Protein AF-A0A6C0EN11-F1 (afdb_monomer)

Mean predicted aligned error: 7.01 Å

Radius of gyrat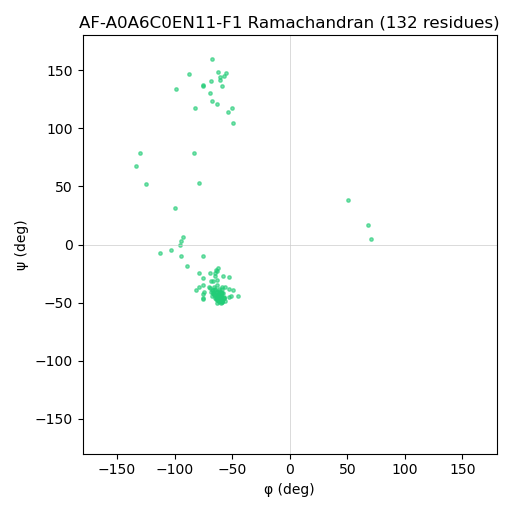ion: 18.17 Å; Cα contacts (8 Å, |Δi|>4): 122; chains: 1; bounding box: 57×36×42 Å

Structure (mmCIF, N/CA/C/O backbone):
data_AF-A0A6C0EN11-F1
#
_entry.id   AF-A0A6C0EN11-F1
#
loop_
_atom_site.group_PDB
_atom_site.id
_atom_site.type_symbol
_atom_site.label_atom_id
_atom_site.label_alt_id
_atom_site.label_comp_id
_atom_site.label_asym_id
_atom_site.label_entity_id
_atom_site.label_seq_id
_atom_site.pdbx_PDB_ins_code
_atom_site.Cartn_x
_atom_site.Cartn_y
_atom_site.Cartn_z
_atom_site.occupancy
_atom_site.B_iso_or_equiv
_atom_site.auth_seq_id
_atom_site.auth_comp_id
_atom_site.auth_asym_id
_atom_site.auth_atom_id
_atom_site.pdbx_PDB_model_num
ATOM 1 N N . MET A 1 1 ? 40.683 10.294 4.594 1.00 52.91 1 MET A N 1
ATOM 2 C CA . MET A 1 1 ? 39.290 9.945 4.952 1.00 52.91 1 MET A CA 1
ATOM 3 C C . MET A 1 1 ? 38.460 10.077 3.688 1.00 52.91 1 MET A C 1
ATOM 5 O O . MET A 1 1 ? 38.754 10.969 2.909 1.00 52.91 1 MET A O 1
ATOM 9 N N . LYS A 1 2 ? 37.532 9.155 3.418 1.00 62.97 2 LYS A N 1
ATOM 10 C CA . LYS A 1 2 ? 36.631 9.276 2.263 1.00 62.97 2 LYS A CA 1
ATOM 11 C C . LYS A 1 2 ? 35.494 10.197 2.699 1.00 62.97 2 LYS A C 1
ATOM 13 O O . LYS A 1 2 ? 34.818 9.854 3.667 1.00 62.97 2 LYS A O 1
ATOM 18 N N . ASP A 1 3 ? 35.343 11.346 2.052 1.00 79.69 3 ASP A N 1
ATOM 19 C CA . ASP A 1 3 ? 34.258 12.270 2.374 1.00 79.69 3 ASP A CA 1
ATOM 20 C C . ASP A 1 3 ? 32.911 11.569 2.189 1.00 79.69 3 ASP A C 1
ATOM 22 O O . ASP A 1 3 ? 32.706 10.802 1.239 1.00 79.69 3 ASP A O 1
ATOM 26 N N . LEU A 1 4 ? 32.013 11.773 3.152 1.00 80.50 4 LEU A N 1
ATOM 27 C CA . LEU A 1 4 ? 30.653 11.263 3.058 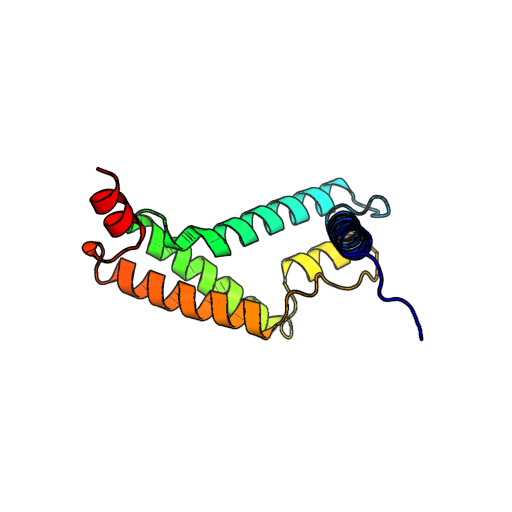1.00 80.50 4 LEU A CA 1
ATOM 28 C C . LEU A 1 4 ? 29.919 12.029 1.947 1.00 80.50 4 LEU A C 1
ATOM 30 O O . LEU A 1 4 ? 30.109 13.239 1.823 1.00 80.50 4 LEU A O 1
ATOM 34 N N . PRO A 1 5 ? 29.083 11.351 1.143 1.00 83.88 5 PRO A N 1
ATOM 35 C CA . PRO A 1 5 ? 28.302 12.022 0.113 1.00 83.88 5 PRO A CA 1
ATOM 36 C C . PRO A 1 5 ? 27.340 13.033 0.741 1.00 83.88 5 PRO A C 1
ATOM 38 O O . PRO A 1 5 ? 26.823 12.809 1.842 1.00 83.88 5 PRO A O 1
ATOM 41 N N . TYR A 1 6 ? 27.056 14.119 0.020 1.00 89.00 6 TYR A N 1
ATOM 42 C CA . TYR A 1 6 ? 26.033 15.067 0.440 1.00 89.00 6 TYR A CA 1
ATOM 43 C C . TYR A 1 6 ? 24.672 14.372 0.518 1.00 89.00 6 TYR A C 1
ATOM 45 O O . TYR A 1 6 ? 24.335 13.500 -0.287 1.00 89.00 6 TYR A O 1
ATOM 53 N N . LEU A 1 7 ? 23.862 14.780 1.494 1.00 88.25 7 LEU A N 1
ATOM 54 C CA . LEU A 1 7 ? 22.525 14.228 1.705 1.00 88.25 7 LEU A CA 1
ATOM 55 C C . LEU A 1 7 ? 21.650 14.350 0.440 1.00 88.25 7 LEU A C 1
ATOM 57 O O . LEU A 1 7 ? 20.881 13.448 0.112 1.00 88.25 7 LEU A O 1
ATOM 61 N N . GLU A 1 8 ? 21.813 15.446 -0.296 1.00 88.75 8 GLU A N 1
ATOM 62 C CA . GLU A 1 8 ? 21.138 15.722 -1.567 1.00 88.75 8 GLU A CA 1
ATOM 63 C C . GLU A 1 8 ? 21.473 14.683 -2.643 1.00 88.75 8 GLU A C 1
ATOM 65 O O . GLU A 1 8 ? 20.571 14.199 -3.331 1.00 88.75 8 GLU A O 1
ATOM 70 N N . ASP A 1 9 ? 22.739 14.270 -2.740 1.00 87.25 9 ASP A N 1
ATOM 71 C CA . ASP A 1 9 ? 23.180 13.241 -3.684 1.00 87.25 9 ASP A CA 1
ATOM 72 C C . ASP A 1 9 ? 22.586 11.876 -3.333 1.00 87.25 9 ASP A C 1
ATOM 74 O O . ASP A 1 9 ? 22.139 11.138 -4.217 1.00 87.25 9 ASP A O 1
ATOM 78 N N . VAL A 1 10 ? 22.506 11.561 -2.036 1.00 85.12 10 VAL A N 1
ATOM 79 C CA . VAL A 1 10 ? 21.870 10.333 -1.539 1.00 85.12 10 VAL A CA 1
ATOM 80 C C . VAL A 1 10 ? 20.385 10.314 -1.904 1.00 85.12 10 VAL A C 1
ATOM 82 O O . VAL A 1 10 ? 19.896 9.318 -2.449 1.00 85.12 10 VAL A O 1
ATOM 85 N N . TYR A 1 11 ? 19.661 11.414 -1.676 1.00 85.31 11 TYR A N 1
ATOM 86 C CA . TYR A 1 11 ? 18.254 11.512 -2.071 1.00 85.31 11 TYR A CA 1
ATOM 87 C C . TYR A 1 11 ? 18.077 11.405 -3.582 1.00 85.31 11 TYR A C 1
ATOM 89 O O . TYR A 1 11 ? 17.251 10.616 -4.049 1.00 85.31 11 TYR A O 1
ATOM 97 N N . LYS A 1 12 ? 18.868 12.146 -4.361 1.00 88.19 12 LYS A N 1
ATOM 98 C CA . LYS A 1 12 ? 18.800 12.132 -5.826 1.00 88.19 12 LYS A CA 1
ATOM 99 C C . LYS A 1 12 ? 19.044 10.732 -6.386 1.00 88.19 12 LYS A C 1
ATOM 101 O O . LYS A 1 12 ? 18.310 10.297 -7.279 1.00 88.19 12 LYS A O 1
ATOM 106 N N . LEU A 1 13 ? 20.014 10.004 -5.834 1.00 84.69 13 LEU A N 1
ATOM 107 C CA . LEU A 1 13 ? 20.289 8.617 -6.200 1.00 84.69 13 LEU A CA 1
ATOM 108 C C . LEU A 1 13 ? 19.095 7.706 -5.883 1.00 84.69 13 LEU A C 1
ATOM 110 O O . LEU A 1 13 ? 18.656 6.942 -6.745 1.00 84.69 13 LEU A O 1
ATOM 114 N N . HIS A 1 14 ? 18.519 7.817 -4.683 1.00 81.62 14 HIS A N 1
ATOM 115 C CA . HIS A 1 14 ? 17.345 7.032 -4.295 1.00 81.62 14 HIS A CA 1
ATOM 116 C C . HIS A 1 14 ? 16.129 7.306 -5.188 1.00 81.62 14 HIS A C 1
ATOM 118 O O . HIS A 1 14 ? 15.513 6.359 -5.680 1.00 81.62 14 HIS A O 1
ATOM 124 N N . PHE A 1 15 ? 15.806 8.573 -5.453 1.00 83.19 15 PHE A N 1
ATOM 125 C CA . PHE A 1 15 ? 14.691 8.941 -6.329 1.00 83.19 15 PHE A CA 1
ATOM 126 C C . PHE A 1 15 ? 14.902 8.467 -7.767 1.00 83.19 15 PHE A C 1
ATOM 128 O O . PHE A 1 15 ? 13.971 7.946 -8.383 1.00 83.19 15 PHE A O 1
ATOM 135 N N . THR A 1 16 ? 16.123 8.589 -8.288 1.00 83.00 16 THR A N 1
ATOM 136 C CA . THR A 1 16 ? 16.467 8.103 -9.632 1.00 83.00 16 THR A CA 1
ATOM 137 C C . THR A 1 16 ? 16.291 6.589 -9.722 1.00 83.00 16 THR A C 1
ATOM 139 O O . THR A 1 16 ? 15.669 6.100 -10.663 1.00 83.00 16 THR A O 1
ATOM 142 N N . ASN A 1 17 ? 16.740 5.845 -8.708 1.00 78.81 17 ASN A N 1
ATOM 143 C CA . ASN A 1 17 ? 16.556 4.396 -8.648 1.00 78.81 17 ASN A CA 1
ATOM 144 C C . ASN A 1 17 ? 15.076 4.004 -8.580 1.00 78.81 17 ASN A C 1
ATOM 146 O O . ASN A 1 17 ? 14.651 3.109 -9.310 1.00 78.81 17 ASN A O 1
ATOM 150 N N . ILE A 1 18 ? 14.271 4.684 -7.757 1.00 77.88 18 ILE A N 1
ATOM 151 C CA . ILE A 1 18 ? 12.824 4.433 -7.669 1.00 77.88 18 ILE A CA 1
ATOM 152 C C . ILE A 1 18 ? 12.156 4.697 -9.022 1.00 77.88 18 ILE A C 1
ATOM 154 O O . ILE A 1 18 ? 11.419 3.842 -9.517 1.00 77.88 18 ILE A O 1
ATOM 158 N N . LYS A 1 19 ? 12.452 5.841 -9.651 1.00 81.25 19 LYS A N 1
ATOM 159 C CA . LYS A 1 19 ? 11.908 6.208 -10.963 1.00 81.25 19 LYS A CA 1
ATOM 160 C C . LYS A 1 19 ? 12.278 5.180 -12.026 1.00 81.25 19 LYS A C 1
ATOM 162 O O . LYS A 1 19 ? 11.398 4.728 -12.746 1.00 81.25 19 LYS A O 1
ATOM 167 N N . ASN A 1 20 ? 13.545 4.790 -12.108 1.00 77.62 20 ASN A N 1
ATOM 168 C CA . ASN A 1 20 ? 14.009 3.844 -13.121 1.00 77.62 20 ASN A CA 1
ATOM 169 C C . ASN A 1 20 ? 13.454 2.434 -12.887 1.00 77.62 20 ASN A C 1
ATOM 171 O O . ASN A 1 20 ? 13.187 1.721 -13.849 1.00 77.62 20 ASN A O 1
ATOM 175 N N . THR A 1 21 ? 13.223 2.047 -11.628 1.00 72.62 21 THR A N 1
ATOM 176 C CA . THR A 1 21 ? 12.636 0.739 -11.299 1.00 72.62 21 THR A CA 1
ATOM 177 C C . THR A 1 21 ? 11.138 0.692 -11.606 1.00 72.62 21 THR A C 1
ATOM 179 O O . THR A 1 21 ? 10.651 -0.307 -12.129 1.00 72.62 21 THR A O 1
ATOM 182 N N . LEU A 1 22 ? 10.393 1.763 -11.312 1.00 73.81 22 LEU A N 1
ATOM 183 C CA . LEU A 1 22 ? 8.946 1.825 -11.559 1.00 73.81 22 LEU A CA 1
ATOM 184 C C . LEU A 1 22 ? 8.610 2.172 -13.015 1.00 73.81 22 LEU A C 1
ATOM 186 O O . LEU A 1 22 ? 7.681 1.618 -13.594 1.00 73.81 22 LEU A O 1
ATOM 190 N N . PHE A 1 23 ? 9.362 3.072 -13.635 1.00 80.69 23 PHE A N 1
ATOM 191 C CA . PHE A 1 23 ? 9.050 3.637 -14.947 1.00 80.69 23 PHE A CA 1
ATOM 192 C C . PHE A 1 23 ? 10.218 3.451 -15.915 1.00 80.69 23 PHE A C 1
ATOM 194 O O . PHE A 1 23 ? 10.683 4.402 -16.543 1.00 80.69 23 PHE A O 1
ATOM 201 N N . SER A 1 24 ? 10.701 2.212 -16.044 1.00 73.38 24 SER A N 1
ATOM 202 C CA . SER A 1 24 ? 11.804 1.911 -16.957 1.00 73.38 24 SER A CA 1
ATOM 203 C C . SER A 1 24 ? 11.429 2.182 -18.418 1.00 73.38 24 SER A C 1
ATOM 205 O O . SER A 1 24 ? 10.515 1.568 -18.984 1.00 73.38 24 SER A O 1
ATOM 207 N N . ASN A 1 25 ? 12.202 3.069 -19.044 1.00 70.81 25 ASN A N 1
ATOM 208 C CA . ASN A 1 25 ? 12.113 3.391 -20.467 1.00 70.81 25 ASN A CA 1
ATOM 209 C C . ASN A 1 25 ? 12.718 2.316 -21.376 1.00 70.81 25 ASN A C 1
ATOM 211 O O . ASN A 1 25 ? 12.523 2.390 -22.588 1.00 70.81 25 ASN A O 1
ATOM 215 N N . GLU A 1 26 ? 13.416 1.332 -20.814 1.00 72.00 26 GLU A N 1
ATOM 216 C CA . GLU A 1 26 ? 14.061 0.247 -21.563 1.00 72.00 26 GLU A CA 1
ATOM 217 C C . GLU A 1 26 ? 13.178 -1.005 -21.671 1.00 72.00 26 GLU A C 1
ATOM 219 O O . GLU A 1 26 ? 13.583 -2.013 -22.235 1.00 72.00 26 GLU A O 1
ATOM 224 N N . SER A 1 27 ? 11.949 -0.957 -21.146 1.00 70.50 27 SER A N 1
ATOM 225 C CA . SER A 1 27 ? 11.044 -2.104 -21.191 1.00 70.50 27 SER A CA 1
ATOM 226 C C . SER A 1 27 ? 10.432 -2.338 -22.576 1.00 70.50 27 SER A C 1
ATOM 228 O O . SER A 1 27 ? 9.931 -1.414 -23.224 1.00 70.50 27 SER A O 1
ATOM 230 N N . ASN A 1 28 ? 10.377 -3.610 -22.986 1.00 72.75 28 ASN A N 1
ATOM 231 C CA . ASN A 1 28 ? 9.745 -4.040 -24.242 1.00 72.75 28 ASN A CA 1
ATOM 232 C C . ASN A 1 28 ? 8.231 -3.759 -24.279 1.00 72.75 28 ASN A C 1
ATOM 234 O O . ASN A 1 28 ? 7.643 -3.659 -25.353 1.00 72.75 28 ASN A O 1
ATOM 238 N N . ASN A 1 29 ? 7.582 -3.631 -23.115 1.00 81.06 29 ASN A N 1
ATOM 239 C CA . ASN A 1 29 ? 6.148 -3.366 -23.006 1.00 81.06 29 ASN A CA 1
ATOM 240 C C . ASN A 1 29 ? 5.846 -2.252 -21.989 1.00 81.06 29 ASN A C 1
ATOM 242 O O . ASN A 1 29 ? 5.256 -2.483 -20.928 1.00 81.06 29 ASN A O 1
ATOM 246 N N . LYS A 1 30 ? 6.267 -1.029 -22.335 1.00 81.00 30 LYS A N 1
ATOM 247 C CA . LYS A 1 30 ? 6.204 0.168 -21.475 1.00 81.00 30 LYS A CA 1
ATOM 248 C C . LYS A 1 30 ? 4.827 0.414 -20.871 1.00 81.00 30 LYS A C 1
ATOM 250 O O . LYS A 1 30 ? 4.721 0.668 -19.678 1.00 81.00 30 LYS A O 1
ATOM 255 N N . VAL A 1 31 ? 3.769 0.281 -21.675 1.00 84.88 31 VAL A N 1
ATOM 256 C CA . VAL A 1 31 ? 2.387 0.519 -21.230 1.00 84.88 31 VAL A CA 1
ATOM 257 C C . VAL A 1 31 ? 2.014 -0.418 -20.082 1.00 84.88 31 VAL A C 1
ATOM 259 O O . VAL A 1 31 ? 1.519 0.037 -19.054 1.00 84.88 31 VAL A O 1
ATOM 262 N N . ARG A 1 32 ? 2.300 -1.721 -20.211 1.00 82.25 32 ARG A N 1
ATOM 263 C CA . ARG A 1 32 ? 1.994 -2.698 -19.153 1.00 82.25 32 ARG A CA 1
ATOM 264 C C . ARG A 1 32 ? 2.813 -2.448 -17.893 1.00 82.25 32 ARG A C 1
ATOM 266 O O . ARG A 1 32 ? 2.254 -2.489 -16.802 1.00 82.25 32 ARG A O 1
ATOM 273 N N . VAL A 1 33 ? 4.108 -2.166 -18.042 1.00 82.00 33 VAL A N 1
ATOM 274 C CA . VAL A 1 33 ? 4.988 -1.848 -16.907 1.00 82.00 33 VAL A CA 1
ATOM 275 C C . VAL A 1 33 ? 4.472 -0.618 -16.161 1.00 82.00 33 VAL A C 1
ATOM 277 O O . VAL A 1 33 ? 4.359 -0.648 -14.941 1.00 82.00 33 VAL A O 1
ATOM 280 N N . TYR A 1 34 ? 4.067 0.431 -16.876 1.00 85.62 34 TYR A N 1
ATOM 281 C CA . TYR A 1 34 ? 3.570 1.660 -16.260 1.00 85.62 34 TYR A CA 1
ATOM 282 C C . TYR A 1 34 ? 2.241 1.445 -15.534 1.00 85.62 34 TYR A C 1
ATOM 284 O O . TYR A 1 34 ? 2.081 1.928 -14.414 1.00 85.62 34 TYR A O 1
ATOM 292 N N . ILE A 1 35 ? 1.314 0.679 -16.120 1.00 88.25 35 ILE A N 1
ATOM 293 C CA . ILE A 1 35 ? 0.052 0.311 -15.460 1.00 88.25 35 ILE A CA 1
ATOM 294 C C . ILE A 1 35 ? 0.332 -0.448 -14.159 1.00 88.25 35 ILE A C 1
ATOM 296 O O . ILE A 1 35 ? -0.210 -0.098 -13.112 1.00 88.25 35 ILE A O 1
ATOM 300 N N . LEU A 1 36 ? 1.210 -1.453 -14.202 1.00 85.62 36 LEU A N 1
ATOM 301 C CA . LEU A 1 36 ? 1.583 -2.235 -13.020 1.00 85.62 36 LEU A CA 1
ATOM 302 C C . LEU A 1 36 ? 2.234 -1.365 -11.943 1.00 85.62 36 LEU A C 1
ATOM 304 O O . LEU A 1 36 ? 1.924 -1.520 -10.764 1.00 85.62 36 LEU A O 1
ATOM 308 N N . SER A 1 37 ? 3.087 -0.424 -12.337 1.00 84.56 37 SER A N 1
ATOM 309 C CA . SER A 1 37 ? 3.736 0.504 -11.411 1.00 84.56 37 SER A CA 1
ATOM 310 C C . SER A 1 37 ? 2.756 1.485 -10.777 1.00 84.56 37 SER A C 1
ATOM 312 O O . SER A 1 37 ? 2.849 1.735 -9.577 1.00 84.56 37 SER A O 1
ATOM 314 N N . ILE A 1 38 ? 1.772 1.986 -11.527 1.00 88.75 38 ILE A N 1
ATOM 315 C CA . ILE A 1 38 ? 0.695 2.822 -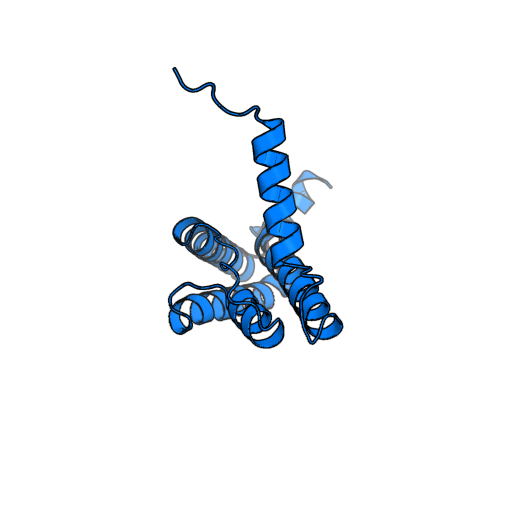10.978 1.00 88.75 38 ILE A CA 1
ATOM 316 C C . ILE A 1 38 ? -0.148 2.023 -9.979 1.00 88.75 38 ILE A C 1
ATOM 318 O O . ILE A 1 38 ? -0.381 2.493 -8.866 1.00 88.75 38 ILE A O 1
ATOM 322 N N . ILE A 1 39 ? -0.547 0.796 -10.334 1.00 88.69 39 ILE A N 1
ATOM 323 C CA . ILE A 1 39 ? -1.275 -0.101 -9.424 1.00 88.69 39 ILE A CA 1
ATOM 324 C C . ILE A 1 39 ? -0.448 -0.359 -8.161 1.00 88.69 39 ILE A C 1
ATOM 326 O O . ILE A 1 39 ? -0.990 -0.339 -7.058 1.00 88.69 39 ILE A O 1
ATOM 330 N N . HIS A 1 40 ? 0.863 -0.565 -8.297 1.00 86.75 40 HIS A N 1
ATOM 331 C CA . HIS A 1 40 ? 1.745 -0.768 -7.156 1.00 86.75 40 HIS A CA 1
ATOM 332 C C . HIS A 1 40 ? 1.791 0.462 -6.243 1.00 86.75 40 HIS A C 1
ATOM 334 O O . HIS A 1 40 ? 1.623 0.311 -5.034 1.00 86.75 40 HIS A O 1
ATOM 340 N N . ILE A 1 41 ? 1.937 1.669 -6.803 1.00 87.56 41 ILE A N 1
ATOM 341 C CA . ILE A 1 41 ? 1.916 2.927 -6.040 1.00 87.56 41 ILE A CA 1
ATOM 342 C C . ILE A 1 41 ? 0.582 3.084 -5.301 1.00 87.56 41 ILE A C 1
ATOM 344 O O . ILE A 1 41 ? 0.579 3.305 -4.089 1.00 87.56 41 ILE A O 1
ATOM 348 N N . ILE A 1 42 ? -0.549 2.892 -5.985 1.00 90.62 42 ILE A N 1
ATOM 349 C CA . ILE A 1 42 ? -1.878 2.932 -5.355 1.00 90.62 42 ILE A CA 1
ATOM 350 C C . ILE A 1 42 ? -1.955 1.905 -4.223 1.00 90.62 42 ILE A C 1
ATOM 352 O O . ILE A 1 42 ? -2.366 2.236 -3.114 1.00 90.62 42 ILE A O 1
ATOM 356 N N . GLY A 1 43 ? -1.491 0.679 -4.464 1.00 89.75 43 GLY A N 1
ATOM 357 C CA . GLY A 1 43 ? -1.462 -0.370 -3.455 1.00 89.75 43 GLY A CA 1
ATOM 358 C C . GLY A 1 43 ? -0.628 0.010 -2.227 1.00 89.75 43 GLY A C 1
ATOM 359 O O . GLY A 1 43 ? -1.057 -0.213 -1.092 1.00 89.75 43 GLY A O 1
ATOM 360 N N . THR A 1 44 ? 0.535 0.633 -2.427 1.00 87.25 44 THR A N 1
ATOM 361 C CA . THR A 1 44 ? 1.365 1.130 -1.318 1.00 87.25 44 THR A CA 1
ATOM 362 C C . THR A 1 44 ? 0.699 2.268 -0.548 1.00 87.25 44 THR A C 1
ATOM 364 O O . THR A 1 44 ? 0.793 2.294 0.677 1.00 87.25 44 THR A O 1
ATOM 367 N N . LEU A 1 45 ? -0.034 3.155 -1.229 1.00 90.94 45 LEU A N 1
ATOM 368 C CA . LEU A 1 45 ? -0.793 4.229 -0.588 1.00 90.94 45 LEU A CA 1
ATOM 369 C C . LEU A 1 45 ? -1.949 3.666 0.241 1.00 90.94 45 LEU A C 1
ATOM 371 O O . LEU A 1 45 ? -2.119 4.053 1.394 1.00 90.94 45 LEU A O 1
ATOM 375 N N . VAL A 1 46 ? -2.695 2.699 -0.296 1.00 92.88 46 VAL A N 1
ATOM 376 C CA . VAL A 1 46 ? -3.741 1.993 0.458 1.00 92.88 46 VAL A CA 1
ATOM 377 C C . VAL A 1 46 ? -3.134 1.280 1.664 1.00 92.88 46 VAL A C 1
ATOM 379 O O . VAL A 1 46 ? -3.689 1.347 2.753 1.00 92.88 46 VAL A O 1
ATOM 382 N N . LEU A 1 47 ? -1.969 0.645 1.521 1.00 91.12 47 LEU A N 1
ATOM 383 C CA . LEU A 1 47 ? -1.298 -0.013 2.642 1.00 91.12 47 LEU A CA 1
ATOM 384 C C . LEU A 1 47 ? -0.923 0.976 3.756 1.00 91.12 47 LEU A C 1
ATOM 386 O O . LEU A 1 47 ? -1.087 0.625 4.919 1.00 91.12 47 LEU A O 1
ATOM 390 N N . GLN A 1 48 ? -0.486 2.194 3.422 1.00 90.94 48 GLN A N 1
ATOM 391 C CA . GLN A 1 48 ? -0.134 3.238 4.396 1.00 90.94 48 GLN A CA 1
ATOM 392 C C . GLN A 1 48 ? -1.354 3.902 5.047 1.00 90.94 48 GLN A C 1
ATOM 394 O O . GLN A 1 48 ? -1.350 4.131 6.253 1.00 90.94 48 GLN A O 1
ATOM 399 N N . TRP A 1 49 ? -2.393 4.203 4.265 1.00 94.00 49 TRP A N 1
ATOM 400 C CA . TRP A 1 49 ? -3.487 5.086 4.689 1.00 94.00 49 TRP A CA 1
ATOM 401 C C . TRP A 1 49 ? -4.836 4.382 4.864 1.00 94.00 49 TRP A C 1
ATOM 403 O O . TRP A 1 49 ? -5.781 4.978 5.375 1.00 94.00 49 TRP A O 1
ATOM 413 N N . GLY A 1 50 ? -4.950 3.110 4.484 1.00 92.69 50 GLY A N 1
ATOM 414 C CA . GLY A 1 50 ? -6.215 2.369 4.496 1.00 92.69 50 GLY A CA 1
ATOM 415 C C . GLY A 1 50 ? -6.830 2.174 5.885 1.00 92.69 50 GLY A C 1
ATOM 416 O O . GLY A 1 50 ? -8.046 2.047 5.989 1.00 92.69 50 GLY A O 1
ATOM 417 N N . ILE A 1 51 ? -6.034 2.254 6.960 1.00 94.62 51 ILE A N 1
ATOM 418 C CA . ILE A 1 51 ? -6.538 2.243 8.347 1.00 94.62 51 ILE A CA 1
ATOM 419 C C . ILE A 1 51 ? -7.453 3.436 8.676 1.00 94.62 51 ILE A C 1
ATOM 421 O O . ILE A 1 51 ? -8.219 3.375 9.635 1.00 94.62 51 ILE A O 1
ATOM 425 N N . PHE A 1 52 ? -7.377 4.521 7.900 1.00 95.12 52 PHE A N 1
ATOM 426 C CA . PHE A 1 52 ? -8.186 5.729 8.086 1.00 95.12 52 PHE A CA 1
ATOM 427 C C . PHE A 1 52 ? -9.476 5.723 7.258 1.00 95.12 52 PHE A C 1
ATOM 429 O O . PHE A 1 52 ? -10.187 6.726 7.221 1.00 95.12 52 PHE A O 1
ATOM 436 N N . LEU A 1 53 ? -9.794 4.620 6.576 1.00 93.69 53 LEU A N 1
ATOM 437 C CA . LEU A 1 53 ? -11.084 4.470 5.911 1.00 93.69 53 LEU A CA 1
ATOM 438 C C . LEU A 1 53 ? -12.222 4.386 6.939 1.00 93.69 53 LEU A C 1
ATOM 440 O O . LEU A 1 53 ? -12.007 4.046 8.105 1.00 93.69 53 LEU A O 1
ATOM 444 N N . LYS A 1 54 ? -13.456 4.676 6.499 1.00 93.75 54 LYS A N 1
ATOM 445 C CA . LYS A 1 54 ? -14.638 4.476 7.352 1.00 93.75 54 LYS A CA 1
ATOM 446 C C . LYS A 1 54 ? -14.689 3.017 7.835 1.00 93.75 54 LYS A C 1
ATOM 448 O O . LYS A 1 54 ? -14.304 2.138 7.059 1.00 93.75 54 LYS A O 1
ATOM 453 N N . PRO A 1 55 ? -15.210 2.751 9.048 1.00 92.19 55 PRO A N 1
ATOM 454 C CA . PRO A 1 55 ? -15.258 1.404 9.621 1.00 92.19 55 PRO A CA 1
ATOM 455 C C . PRO A 1 55 ? -15.820 0.336 8.673 1.00 92.19 55 PRO A C 1
ATOM 457 O O . PRO A 1 55 ? -15.241 -0.740 8.557 1.00 92.19 55 PRO A O 1
ATOM 460 N N . ASP A 1 56 ? -16.857 0.675 7.900 1.00 93.44 56 ASP A N 1
ATOM 461 C CA . ASP A 1 56 ? -17.494 -0.222 6.922 1.00 93.44 56 ASP A CA 1
ATOM 462 C C . ASP A 1 56 ? -16.524 -0.760 5.853 1.00 93.44 56 ASP A C 1
ATOM 464 O O . ASP A 1 56 ? -16.720 -1.847 5.310 1.00 93.44 56 ASP A O 1
ATOM 468 N N . TYR A 1 57 ? -15.450 -0.020 5.551 1.00 95.31 57 TYR A N 1
ATOM 469 C CA . TYR A 1 57 ? -14.445 -0.414 4.564 1.00 95.31 57 TYR A CA 1
ATOM 470 C C . TYR A 1 57 ? -13.234 -1.133 5.166 1.00 95.31 57 TYR A C 1
ATOM 472 O O . TYR A 1 57 ? -12.427 -1.693 4.416 1.00 95.31 57 TYR A O 1
ATOM 480 N N . LEU A 1 58 ? -13.096 -1.163 6.497 1.00 94.44 58 LEU A N 1
ATOM 481 C CA . LEU A 1 58 ? -11.959 -1.817 7.149 1.00 94.44 58 LEU A CA 1
ATOM 482 C C . LEU A 1 58 ? -11.945 -3.328 6.906 1.00 94.44 58 LEU A C 1
ATOM 484 O O . LEU A 1 58 ? -10.867 -3.911 6.840 1.00 94.44 58 LEU A O 1
ATOM 488 N N . TYR A 1 59 ? -13.106 -3.951 6.679 1.00 95.25 59 TYR A N 1
ATOM 489 C CA . TYR A 1 59 ? -13.192 -5.360 6.288 1.00 95.25 59 TYR A CA 1
ATOM 490 C C . TYR A 1 59 ? -12.484 -5.638 4.952 1.00 95.25 59 TYR A C 1
ATOM 492 O O . TYR A 1 59 ? -11.626 -6.518 4.867 1.00 95.25 59 TYR A O 1
ATOM 500 N N . TYR A 1 60 ? -12.772 -4.841 3.916 1.00 96.06 60 TYR A N 1
ATOM 501 C CA . TYR A 1 60 ? -12.107 -4.971 2.614 1.00 96.06 60 TYR A CA 1
ATOM 502 C C . TYR A 1 60 ? -10.614 -4.655 2.709 1.00 96.06 60 TYR A C 1
ATOM 504 O O . TYR A 1 60 ? -9.790 -5.335 2.094 1.00 96.06 60 TYR A O 1
ATOM 512 N N . TYR A 1 61 ? -10.258 -3.652 3.512 1.00 96.00 61 TYR A N 1
ATOM 513 C CA . TYR A 1 61 ? -8.864 -3.315 3.773 1.00 96.00 61 TYR A CA 1
ATOM 514 C C . TYR A 1 61 ? -8.115 -4.455 4.481 1.00 96.00 61 TYR A C 1
ATOM 516 O O . TYR A 1 61 ? -6.992 -4.780 4.099 1.00 96.00 61 TYR A O 1
ATOM 524 N N . PHE A 1 62 ? -8.741 -5.121 5.452 1.00 95.88 62 PHE A N 1
ATOM 525 C CA . PHE A 1 62 ? -8.165 -6.283 6.124 1.00 95.88 62 PHE A CA 1
ATOM 526 C C . PHE A 1 62 ? -7.947 -7.455 5.158 1.00 95.88 62 PHE A C 1
ATOM 528 O O . PHE A 1 62 ? -6.859 -8.031 5.139 1.00 95.88 62 PHE A O 1
ATOM 535 N N . ILE A 1 63 ? -8.926 -7.767 4.299 1.00 95.69 63 ILE A N 1
ATOM 536 C CA . ILE A 1 63 ? -8.760 -8.785 3.244 1.00 95.69 63 ILE A CA 1
ATOM 537 C C . ILE A 1 63 ? -7.576 -8.431 2.339 1.00 95.69 63 ILE A C 1
ATOM 539 O O . ILE A 1 63 ? -6.744 -9.286 2.038 1.00 95.69 63 ILE A O 1
ATOM 543 N N . TYR A 1 64 ? -7.466 -7.167 1.933 1.00 94.19 64 TYR A N 1
ATOM 544 C CA . TYR A 1 64 ? -6.345 -6.688 1.130 1.00 94.19 64 TYR A CA 1
ATOM 545 C C . TYR A 1 64 ? -4.992 -6.892 1.834 1.00 94.19 64 TYR A C 1
ATOM 547 O O . TYR A 1 64 ? -4.068 -7.449 1.235 1.00 94.19 64 TYR A O 1
ATOM 555 N N . LEU A 1 65 ? -4.877 -6.515 3.113 1.00 94.38 65 LEU A N 1
ATOM 556 C CA . LEU A 1 65 ? -3.668 -6.744 3.913 1.00 94.38 65 LEU A CA 1
ATOM 557 C C . LEU A 1 65 ? -3.326 -8.233 4.028 1.00 94.38 65 LEU A C 1
ATOM 559 O O . LEU A 1 65 ? -2.158 -8.607 3.901 1.00 94.38 65 LEU A O 1
ATOM 563 N N . PHE A 1 66 ? -4.334 -9.083 4.216 1.00 94.38 66 PHE A N 1
ATOM 564 C CA . PHE A 1 66 ? -4.168 -10.529 4.306 1.00 94.38 66 PHE A CA 1
ATOM 565 C C . PHE A 1 66 ? -3.652 -11.134 2.993 1.00 94.38 66 PHE A C 1
ATOM 567 O O . PHE A 1 66 ? -2.686 -11.900 3.003 1.00 94.38 66 PHE A O 1
ATOM 574 N N . LEU A 1 67 ? -4.218 -10.734 1.850 1.00 92.44 67 LEU A N 1
ATOM 575 C CA . LEU A 1 67 ? -3.742 -11.156 0.528 1.00 92.44 67 LEU A CA 1
ATOM 576 C C . LEU A 1 67 ? -2.295 -10.719 0.280 1.00 92.44 67 LEU A C 1
ATOM 578 O O . LEU A 1 67 ? -1.483 -11.504 -0.219 1.00 92.44 67 LEU A O 1
ATOM 582 N N . ILE A 1 68 ? -1.942 -9.492 0.675 1.00 90.00 68 ILE A N 1
ATOM 583 C CA . ILE A 1 68 ? -0.557 -9.021 0.600 1.00 90.00 68 ILE A CA 1
ATOM 584 C C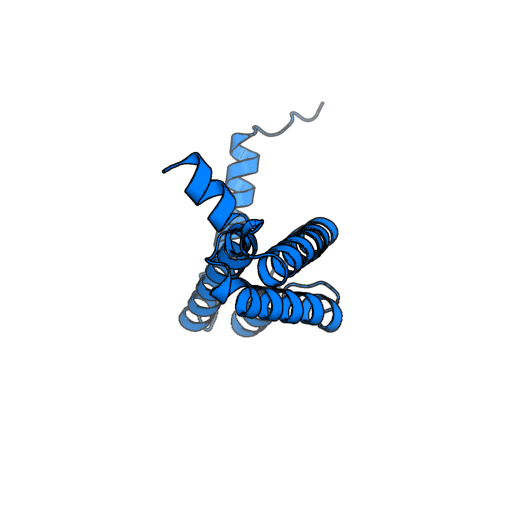 . ILE A 1 68 ? 0.345 -9.881 1.480 1.00 90.00 68 ILE A C 1
ATOM 586 O O . ILE A 1 68 ? 1.390 -10.331 1.008 1.00 90.00 68 ILE A O 1
ATOM 590 N N . PHE A 1 69 ? -0.046 -10.142 2.724 1.00 90.12 69 PHE A N 1
ATOM 591 C CA . PHE A 1 69 ? 0.738 -10.957 3.646 1.00 90.12 69 PHE A CA 1
ATOM 592 C C . PHE A 1 69 ? 1.014 -12.358 3.083 1.00 90.12 69 PHE A C 1
ATOM 594 O O . PHE A 1 69 ? 2.166 -12.800 3.076 1.00 90.12 69 PHE A O 1
ATOM 601 N N . ILE A 1 70 ? -0.010 -13.014 2.526 1.00 90.00 70 ILE A N 1
ATOM 602 C CA . ILE A 1 70 ? 0.130 -14.305 1.838 1.00 90.00 70 ILE A CA 1
ATOM 603 C C . ILE A 1 70 ? 1.092 -14.190 0.656 1.00 90.00 70 ILE A C 1
ATOM 605 O O . ILE A 1 70 ? 1.980 -15.030 0.507 1.00 90.00 70 ILE A O 1
ATOM 609 N N . SER A 1 71 ? 0.974 -13.140 -0.162 1.00 87.06 71 SER A N 1
ATOM 610 C CA . SER A 1 71 ? 1.872 -12.948 -1.305 1.00 87.06 71 SER A CA 1
ATOM 611 C C . SER A 1 71 ? 3.341 -12.855 -0.866 1.00 87.06 71 SER A C 1
ATOM 613 O O . SER A 1 71 ? 4.208 -13.466 -1.486 1.00 87.06 71 SER A O 1
ATOM 615 N N . TYR A 1 72 ? 3.634 -12.197 0.262 1.00 83.62 72 TYR A N 1
ATOM 616 C CA . TYR A 1 72 ? 4.989 -12.162 0.816 1.00 83.62 72 TYR A CA 1
ATOM 617 C C . TYR A 1 72 ? 5.493 -13.549 1.232 1.00 83.62 72 TYR A C 1
ATOM 619 O O . TYR A 1 72 ? 6.698 -13.780 1.175 1.00 83.62 72 TYR A O 1
ATOM 627 N N . TYR A 1 73 ? 4.619 -14.463 1.654 1.00 83.38 73 TYR A N 1
ATOM 628 C CA . TYR A 1 73 ? 5.016 -15.835 1.970 1.00 83.38 73 TYR A CA 1
ATOM 629 C C . TYR A 1 73 ? 5.272 -16.660 0.701 1.00 83.38 73 TYR A C 1
ATOM 631 O O . TYR A 1 73 ? 6.310 -17.304 0.602 1.00 83.38 73 TYR A O 1
ATOM 639 N N . ILE A 1 74 ? 4.377 -16.574 -0.290 1.00 85.19 74 ILE A N 1
ATOM 640 C CA . ILE A 1 74 ? 4.474 -17.323 -1.556 1.00 85.19 74 ILE A CA 1
ATOM 641 C C . ILE A 1 74 ? 5.697 -16.897 -2.380 1.00 85.19 74 ILE A C 1
ATOM 643 O O . ILE A 1 74 ? 6.349 -17.730 -2.999 1.00 85.19 74 ILE A O 1
ATOM 647 N N . PHE A 1 75 ? 6.015 -15.602 -2.400 1.00 81.62 75 PHE A N 1
ATOM 648 C CA . PHE A 1 75 ? 7.057 -15.037 -3.261 1.00 81.62 75 PHE A CA 1
ATOM 649 C C . PHE A 1 75 ? 8.387 -14.794 -2.532 1.00 81.62 75 PHE A C 1
ATOM 651 O O . PHE A 1 75 ? 9.100 -13.836 -2.841 1.00 81.62 75 PHE A O 1
ATOM 658 N N . ASP A 1 76 ? 8.721 -15.617 -1.533 1.00 78.75 76 ASP A N 1
ATOM 659 C CA . ASP A 1 76 ? 9.978 -15.543 -0.769 1.00 78.75 76 ASP A CA 1
ATOM 660 C C . ASP A 1 76 ? 10.298 -14.145 -0.219 1.00 78.75 76 ASP A C 1
ATOM 662 O O . ASP A 1 76 ? 11.450 -13.710 -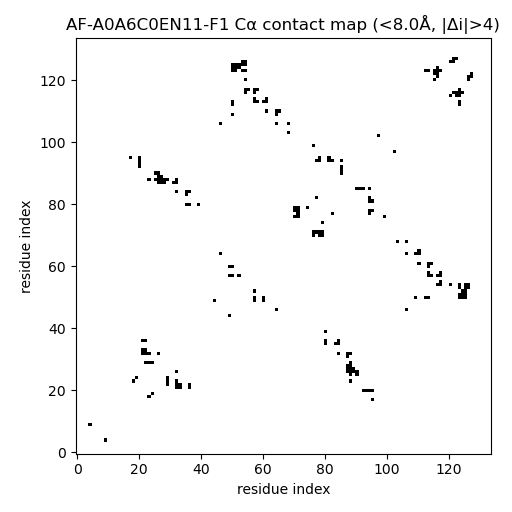0.122 1.00 78.75 76 ASP A O 1
ATOM 666 N N . ASN A 1 77 ? 9.269 -13.436 0.235 1.00 70.75 77 ASN A N 1
ATOM 667 C CA . ASN A 1 77 ? 9.314 -12.073 0.762 1.00 70.75 77 ASN A CA 1
ATOM 668 C C . ASN A 1 77 ? 9.642 -10.984 -0.267 1.00 70.75 77 ASN A C 1
ATOM 670 O O . ASN A 1 77 ? 10.004 -9.866 0.113 1.00 70.75 77 ASN A O 1
ATOM 674 N N . ARG A 1 78 ? 9.516 -11.291 -1.555 1.00 75.25 78 ARG A N 1
ATOM 675 C CA . ARG A 1 78 ? 9.599 -10.308 -2.632 1.00 75.25 78 ARG A CA 1
ATOM 676 C C . ARG A 1 78 ? 8.215 -9.715 -2.866 1.00 75.25 78 ARG A C 1
ATOM 678 O O . ARG A 1 78 ? 7.202 -10.394 -2.725 1.00 75.25 78 ARG A O 1
ATOM 685 N N . CYS A 1 79 ? 8.164 -8.439 -3.236 1.00 75.44 79 CYS A N 1
ATOM 686 C CA . CYS A 1 79 ? 6.897 -7.827 -3.610 1.00 75.44 79 CYS A CA 1
ATOM 687 C C . CYS A 1 79 ? 6.397 -8.445 -4.924 1.00 75.44 79 CYS A C 1
ATOM 689 O O . CYS A 1 79 ? 7.092 -8.400 -5.942 1.00 75.44 79 CYS A O 1
ATOM 691 N N . PHE A 1 80 ? 5.179 -8.989 -4.898 1.00 80.25 80 PHE A N 1
ATOM 692 C CA . PHE A 1 80 ? 4.531 -9.602 -6.058 1.00 80.25 80 PHE A CA 1
ATOM 693 C C . PHE A 1 80 ? 4.504 -8.671 -7.277 1.00 80.25 80 PHE A C 1
ATOM 695 O O . PHE A 1 80 ? 4.876 -9.080 -8.375 1.00 80.25 80 PHE A 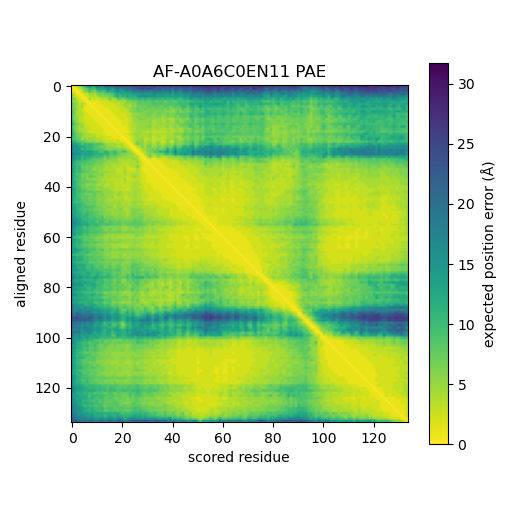O 1
ATOM 702 N N . MET A 1 81 ? 4.153 -7.396 -7.078 1.00 76.69 81 MET A N 1
ATOM 703 C CA . MET A 1 81 ? 4.099 -6.420 -8.172 1.00 76.69 81 MET A CA 1
ATOM 70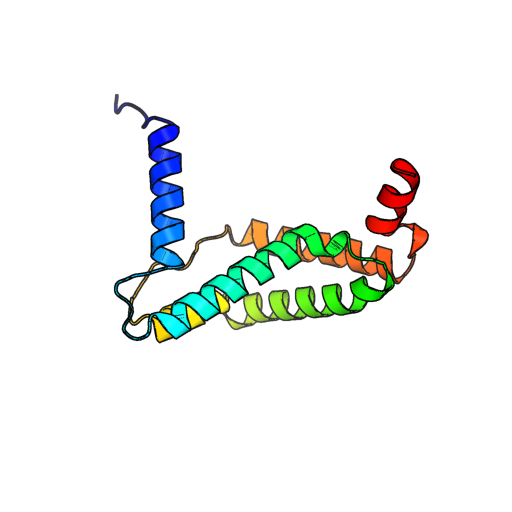4 C C . MET A 1 81 ? 5.461 -6.173 -8.812 1.00 76.69 81 MET A C 1
ATOM 706 O O . MET A 1 81 ? 5.550 -6.030 -10.028 1.00 76.69 81 MET A O 1
ATOM 710 N N . THR A 1 82 ? 6.533 -6.203 -8.026 1.00 73.19 82 THR A N 1
ATOM 711 C CA . THR A 1 82 ? 7.891 -6.074 -8.553 1.00 73.19 82 THR A CA 1
ATOM 712 C C . THR A 1 82 ? 8.299 -7.297 -9.371 1.00 73.19 82 THR A C 1
ATOM 714 O O . THR A 1 82 ? 8.934 -7.147 -10.410 1.00 73.19 82 THR A O 1
ATOM 717 N N . LEU A 1 83 ? 7.896 -8.507 -8.967 1.00 76.50 83 LEU A N 1
ATOM 718 C CA . LEU A 1 83 ? 8.147 -9.722 -9.752 1.00 76.50 83 LEU A CA 1
ATOM 719 C C . LEU A 1 83 ? 7.398 -9.707 -11.086 1.00 76.50 83 LEU A C 1
ATOM 721 O O . LEU A 1 83 ? 7.972 -10.056 -12.118 1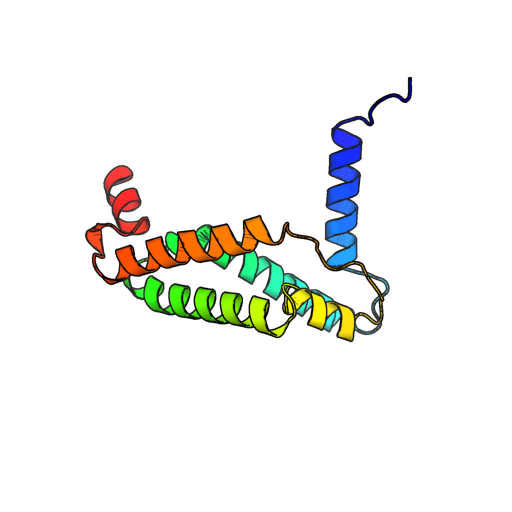.00 76.50 83 LEU A O 1
ATOM 725 N N . ILE A 1 84 ? 6.136 -9.274 -11.077 1.00 78.19 84 ILE A N 1
ATOM 726 C CA . ILE A 1 84 ? 5.351 -9.132 -12.304 1.00 78.19 84 ILE A CA 1
ATOM 727 C C . ILE A 1 84 ? 5.957 -8.055 -13.208 1.00 78.19 84 ILE A C 1
ATOM 729 O O . ILE A 1 84 ? 6.124 -8.287 -14.405 1.00 78.19 84 ILE A O 1
ATOM 733 N N . SER A 1 85 ? 6.312 -6.897 -12.647 1.00 72.88 85 SER A N 1
ATOM 734 C CA . SER A 1 85 ? 6.933 -5.809 -13.404 1.00 72.88 85 SER A CA 1
ATOM 735 C C . SER A 1 85 ? 8.252 -6.257 -14.040 1.00 72.88 85 SER A C 1
ATOM 737 O O . SER A 1 85 ? 8.433 -6.070 -15.239 1.00 72.88 85 SER A O 1
ATOM 739 N N . ASN A 1 86 ? 9.109 -6.971 -13.300 1.00 73.88 86 ASN A N 1
ATOM 740 C CA . ASN A 1 86 ? 10.351 -7.550 -13.827 1.00 73.88 86 ASN A CA 1
ATOM 741 C C . ASN A 1 86 ? 10.101 -8.553 -14.963 1.00 73.88 86 ASN A C 1
ATOM 743 O O . ASN A 1 86 ? 10.797 -8.533 -15.977 1.00 73.88 86 ASN A O 1
ATOM 747 N N . LYS A 1 87 ? 9.075 -9.406 -14.834 1.00 79.25 87 LYS A N 1
ATOM 748 C CA . LYS A 1 87 ? 8.700 -10.352 -15.895 1.00 79.25 87 LYS A CA 1
ATOM 749 C C . LYS A 1 87 ? 8.328 -9.633 -17.194 1.00 79.25 87 LYS A C 1
ATOM 751 O O . LYS A 1 87 ? 8.695 -10.097 -18.270 1.00 79.25 87 LYS A O 1
ATOM 756 N N . TYR A 1 88 ? 7.591 -8.526 -17.109 1.00 74.62 88 TYR A N 1
ATOM 757 C CA . TYR A 1 88 ? 7.132 -7.789 -18.292 1.00 74.62 88 TYR A CA 1
ATOM 758 C C . TYR A 1 88 ? 8.107 -6.719 -18.786 1.00 74.62 88 TYR A C 1
ATOM 760 O O . TYR A 1 88 ? 8.000 -6.298 -19.939 1.00 74.62 88 TYR A O 1
ATOM 768 N N . SER A 1 89 ? 9.055 -6.283 -17.957 1.00 65.12 89 SER A N 1
ATOM 769 C CA . SER A 1 89 ? 10.073 -5.317 -18.360 1.00 65.12 89 SER A CA 1
ATOM 770 C C . SER A 1 89 ? 11.193 -5.955 -19.179 1.00 65.12 89 SER A C 1
ATOM 772 O O . SER A 1 89 ? 11.819 -5.253 -19.965 1.00 65.12 89 SER A O 1
ATOM 774 N N . GLY A 1 90 ? 11.427 -7.267 -19.038 1.00 65.25 90 GLY A N 1
ATOM 775 C CA . GLY A 1 90 ? 12.558 -7.959 -19.671 1.00 65.25 90 GLY A CA 1
ATOM 776 C C . GLY A 1 90 ? 13.912 -7.588 -19.055 1.00 65.25 90 GLY A C 1
ATOM 777 O O . GLY A 1 90 ? 14.950 -8.031 -19.537 1.00 65.25 90 GLY A O 1
ATOM 778 N N . LEU A 1 91 ? 13.901 -6.790 -17.985 1.00 65.44 91 LEU A N 1
ATOM 779 C CA . LEU A 1 91 ? 15.083 -6.336 -17.271 1.00 65.44 91 LEU A CA 1
ATOM 780 C C . LEU A 1 91 ? 15.289 -7.216 -16.041 1.00 65.44 91 LEU A C 1
ATOM 782 O O . LEU A 1 91 ? 14.369 -7.430 -15.249 1.00 65.44 91 LEU A O 1
ATOM 786 N N . VAL A 1 92 ? 16.526 -7.660 -15.821 1.00 59.34 92 VAL A N 1
ATOM 787 C CA . VAL A 1 92 ? 16.954 -8.299 -14.564 1.00 59.34 92 VAL A CA 1
ATOM 788 C C . VAL A 1 92 ? 17.205 -7.201 -13.519 1.00 59.34 92 VAL A C 1
ATOM 790 O O . VAL A 1 92 ? 18.293 -7.056 -12.973 1.00 59.34 92 VAL A O 1
ATOM 793 N N . GLY A 1 93 ? 16.215 -6.332 -13.311 1.00 55.66 93 GLY A N 1
ATOM 794 C CA . GLY A 1 93 ? 16.312 -5.207 -12.390 1.00 55.66 93 GLY A CA 1
ATOM 795 C C . GLY A 1 93 ? 16.197 -5.659 -10.936 1.00 55.66 93 GLY A C 1
ATOM 796 O O . GLY A 1 93 ? 15.328 -6.468 -10.592 1.00 55.66 93 GLY A O 1
ATOM 797 N N . SER A 1 94 ? 17.060 -5.105 -10.081 1.00 53.31 94 SER A N 1
ATOM 798 C CA . SER A 1 94 ? 17.003 -5.232 -8.624 1.00 53.31 94 SER A CA 1
ATOM 799 C C . SER A 1 94 ? 15.590 -4.888 -8.146 1.00 53.31 94 SER A C 1
ATOM 801 O O . SER A 1 94 ? 15.146 -3.759 -8.362 1.00 53.31 94 SER A O 1
ATOM 803 N N . PRO A 1 95 ? 14.847 -5.820 -7.527 1.00 58.97 95 PRO A N 1
ATOM 804 C CA . PRO A 1 95 ? 13.513 -5.510 -7.043 1.00 58.97 95 PRO A CA 1
ATOM 805 C C . PRO A 1 95 ? 13.571 -4.322 -6.074 1.00 58.97 95 PRO A C 1
ATOM 807 O O . PRO A 1 95 ? 14.536 -4.202 -5.322 1.00 58.97 95 PRO A O 1
ATOM 810 N N . LEU A 1 96 ? 12.546 -3.456 -6.069 1.00 60.12 96 LEU A N 1
ATOM 811 C CA . LEU A 1 96 ? 12.384 -2.414 -5.049 1.00 60.12 96 LEU A CA 1
ATOM 812 C C . LEU A 1 96 ? 12.544 -3.037 -3.657 1.00 60.12 96 LEU A C 1
ATOM 814 O O . LEU A 1 96 ? 11.668 -3.753 -3.164 1.00 60.12 96 LEU A O 1
ATOM 818 N N . TYR A 1 97 ? 13.697 -2.779 -3.045 1.00 54.31 97 TYR A N 1
ATOM 819 C CA . TYR A 1 97 ? 14.072 -3.326 -1.751 1.00 54.31 97 TYR A CA 1
ATOM 820 C C . TYR A 1 97 ? 13.446 -2.467 -0.653 1.00 54.31 97 TYR A C 1
ATOM 822 O O . TYR A 1 97 ? 14.098 -1.639 -0.021 1.00 54.31 97 TYR A O 1
ATOM 830 N N . ILE A 1 98 ? 12.155 -2.669 -0.398 1.00 60.09 98 ILE A N 1
ATOM 831 C CA . ILE A 1 98 ? 11.600 -2.291 0.903 1.00 60.09 98 ILE A CA 1
ATOM 832 C C . ILE A 1 98 ? 12.195 -3.265 1.919 1.00 60.09 98 ILE A C 1
ATOM 834 O O . ILE A 1 98 ? 12.175 -4.480 1.706 1.00 60.09 98 ILE A O 1
ATOM 838 N N . LYS A 1 99 ? 12.741 -2.750 3.029 1.00 62.44 99 LYS A N 1
ATOM 839 C CA . LYS A 1 99 ? 13.251 -3.601 4.111 1.00 62.44 99 LYS A CA 1
ATOM 840 C C . LYS A 1 99 ? 12.146 -4.572 4.539 1.00 62.44 99 LYS A C 1
ATOM 842 O O . LYS A 1 99 ? 11.117 -4.167 5.076 1.00 62.44 99 LYS A O 1
ATOM 847 N N . LYS A 1 100 ? 12.384 -5.863 4.295 1.00 68.38 100 LYS A N 1
ATOM 848 C CA . LYS A 1 100 ? 11.463 -6.991 4.518 1.00 68.38 100 LYS A CA 1
ATOM 849 C C . LYS A 1 100 ? 10.747 -6.935 5.871 1.00 68.38 100 LYS A C 1
ATOM 851 O O . LYS A 1 100 ? 9.538 -7.137 5.935 1.00 68.38 100 LYS A O 1
ATOM 856 N N . ASN A 1 101 ? 11.484 -6.633 6.938 1.00 77.19 101 ASN A N 1
ATOM 857 C CA . ASN A 1 101 ? 10.923 -6.565 8.288 1.00 77.19 101 ASN A CA 1
ATOM 858 C C . ASN A 1 101 ? 9.991 -5.362 8.459 1.00 77.19 101 ASN A C 1
ATOM 860 O O . ASN A 1 101 ? 8.953 -5.482 9.094 1.00 77.19 101 ASN A O 1
ATOM 864 N N . THR A 1 102 ? 10.308 -4.227 7.836 1.00 81.94 102 THR A N 1
ATOM 865 C CA . THR A 1 102 ? 9.470 -3.026 7.886 1.00 81.94 102 THR A CA 1
ATOM 866 C C . THR A 1 102 ? 8.113 -3.278 7.237 1.00 81.94 102 THR A C 1
ATOM 868 O O . THR A 1 102 ? 7.093 -3.001 7.857 1.00 81.94 102 THR A O 1
ATOM 871 N N . ALA A 1 103 ? 8.080 -3.868 6.036 1.00 80.81 103 ALA A N 1
ATOM 872 C CA . ALA A 1 103 ? 6.821 -4.160 5.347 1.00 80.81 103 ALA A CA 1
ATOM 873 C C . ALA A 1 103 ? 5.935 -5.127 6.150 1.00 80.81 103 ALA A C 1
ATOM 875 O O . ALA A 1 103 ? 4.753 -4.859 6.344 1.00 80.81 103 ALA A O 1
ATOM 876 N N . LYS A 1 104 ? 6.514 -6.218 6.675 1.00 84.31 104 LYS A N 1
ATOM 877 C CA . LYS A 1 104 ? 5.781 -7.174 7.519 1.00 84.31 104 LYS A CA 1
ATOM 878 C C . LYS A 1 104 ? 5.239 -6.528 8.789 1.00 84.31 104 LYS A C 1
ATOM 880 O O . LYS A 1 104 ? 4.076 -6.737 9.110 1.00 84.31 104 LYS A O 1
ATOM 885 N N . ASN A 1 105 ? 6.055 -5.731 9.475 1.00 89.50 105 ASN A N 1
ATOM 886 C CA . ASN A 1 105 ? 5.634 -5.051 10.696 1.00 89.50 105 ASN A CA 1
ATOM 887 C C . ASN A 1 105 ? 4.479 -4.084 10.418 1.00 89.50 105 ASN A C 1
ATOM 889 O O . ASN A 1 105 ? 3.502 -4.099 11.158 1.00 89.50 105 ASN A O 1
ATOM 893 N N . ILE A 1 106 ? 4.546 -3.307 9.329 1.00 90.62 106 ILE A N 1
ATOM 894 C CA . ILE A 1 106 ? 3.452 -2.410 8.928 1.00 90.62 106 ILE A CA 1
ATOM 895 C C . ILE A 1 106 ? 2.176 -3.207 8.645 1.00 90.62 106 ILE A C 1
ATOM 897 O O . ILE A 1 106 ? 1.118 -2.847 9.149 1.00 90.62 106 ILE A O 1
ATOM 901 N N . ILE A 1 107 ? 2.263 -4.308 7.889 1.00 92.25 107 ILE A N 1
ATOM 902 C CA . ILE A 1 107 ? 1.094 -5.148 7.589 1.00 92.25 107 ILE A CA 1
ATOM 903 C C . ILE A 1 107 ? 0.473 -5.698 8.876 1.00 92.25 107 ILE A C 1
ATOM 905 O O . ILE A 1 107 ? -0.742 -5.621 9.035 1.00 92.25 107 ILE A O 1
ATOM 909 N N . ILE A 1 108 ? 1.283 -6.222 9.801 1.00 93.69 108 ILE A N 1
ATOM 910 C CA . ILE A 1 108 ? 0.799 -6.776 11.074 1.00 93.69 108 ILE A CA 1
ATOM 911 C C . ILE A 1 108 ? 0.128 -5.685 11.916 1.00 93.69 108 ILE A C 1
ATOM 913 O O . ILE A 1 108 ? -1.007 -5.869 12.348 1.00 93.69 108 ILE A O 1
ATOM 917 N N . ILE A 1 109 ? 0.791 -4.541 12.106 1.00 95.06 109 ILE A N 1
ATOM 918 C CA . ILE A 1 109 ? 0.254 -3.413 12.882 1.00 95.06 109 ILE A CA 1
ATOM 919 C C . ILE A 1 109 ? -1.070 -2.931 12.277 1.00 95.06 109 ILE A C 1
ATOM 921 O O . ILE A 1 109 ? -2.071 -2.833 12.986 1.00 95.06 109 ILE A O 1
ATOM 925 N N . ASN A 1 110 ? -1.112 -2.705 10.963 1.00 95.50 110 ASN A N 1
ATOM 926 C CA . ASN A 1 110 ? -2.319 -2.230 10.290 1.00 95.50 110 ASN A CA 1
ATOM 927 C C . ASN A 1 110 ? -3.441 -3.272 10.312 1.00 95.50 110 ASN A C 1
ATOM 929 O O . ASN A 1 110 ? -4.607 -2.899 10.402 1.00 95.50 110 ASN A O 1
ATOM 933 N N . SER A 1 111 ? -3.105 -4.564 10.294 1.00 95.88 111 SER A N 1
ATOM 934 C CA . SER A 1 111 ? -4.084 -5.646 10.430 1.00 95.88 111 SER A CA 1
ATOM 935 C C . SER A 1 111 ? -4.719 -5.651 11.821 1.00 95.88 111 SER A C 1
ATOM 937 O O . SER A 1 111 ? -5.934 -5.785 11.924 1.00 95.88 111 SER A O 1
ATOM 939 N N . ILE A 1 112 ? -3.932 -5.443 12.885 1.00 96.12 112 ILE A N 1
ATOM 940 C CA . ILE A 1 112 ? -4.452 -5.327 14.258 1.00 96.12 112 ILE A CA 1
ATOM 941 C C . ILE A 1 112 ? -5.382 -4.114 14.372 1.00 96.12 112 ILE A C 1
ATOM 943 O O . ILE A 1 112 ? -6.494 -4.242 14.879 1.00 96.12 112 ILE A O 1
ATOM 947 N N . ILE A 1 113 ? -4.961 -2.956 13.855 1.00 95.25 113 ILE A N 1
ATOM 948 C CA . ILE A 1 113 ? -5.780 -1.733 13.863 1.00 95.25 113 ILE A CA 1
ATOM 949 C C . ILE A 1 113 ? -7.086 -1.950 13.089 1.00 95.25 113 ILE A C 1
ATOM 951 O O . ILE A 1 113 ? -8.149 -1.555 13.565 1.00 95.25 113 ILE A O 1
ATOM 955 N N . ALA A 1 114 ? -7.024 -2.602 11.926 1.00 95.25 114 ALA A N 1
ATOM 956 C CA . ALA A 1 114 ? -8.206 -2.916 11.134 1.00 95.25 114 ALA A CA 1
ATOM 957 C C . ALA A 1 114 ? -9.163 -3.848 11.893 1.00 95.25 114 ALA A C 1
ATOM 959 O O . ALA A 1 114 ? -10.355 -3.566 11.934 1.00 95.25 114 ALA A O 1
ATOM 960 N N . ILE A 1 115 ? -8.661 -4.900 12.553 1.00 96.12 115 ILE A N 1
ATOM 961 C CA . ILE A 1 115 ? -9.482 -5.800 13.383 1.00 96.12 115 ILE A CA 1
ATOM 962 C C . ILE A 1 115 ? -10.163 -5.028 14.517 1.00 96.12 115 ILE A C 1
ATOM 964 O O . ILE A 1 115 ? -11.367 -5.183 14.711 1.00 96.12 115 ILE A O 1
ATOM 968 N N . ILE A 1 116 ? -9.426 -4.175 15.236 1.00 95.56 116 ILE A N 1
ATOM 969 C CA . ILE A 1 116 ? -10.002 -3.334 16.294 1.00 95.56 116 ILE A CA 1
ATOM 970 C C . ILE A 1 116 ? -11.097 -2.443 15.705 1.00 95.56 116 ILE A C 1
ATOM 972 O O . ILE A 1 116 ? -12.211 -2.453 16.204 1.00 95.56 116 ILE A O 1
ATOM 976 N N . GLY A 1 117 ? -10.836 -1.743 14.600 1.00 94.50 117 GLY A N 1
ATOM 977 C CA . GLY A 1 117 ? -11.838 -0.881 13.970 1.00 94.50 117 GLY A CA 1
ATOM 978 C C . GLY A 1 117 ? -13.056 -1.627 13.404 1.00 94.50 117 GLY A C 1
ATOM 979 O O . GLY A 1 117 ? -14.124 -1.031 13.310 1.00 94.50 117 GLY A O 1
ATOM 980 N N . ILE A 1 118 ? -12.929 -2.913 13.059 1.00 94.44 118 ILE A N 1
ATOM 981 C CA . ILE A 1 118 ? -14.058 -3.769 12.653 1.00 94.44 118 ILE A CA 1
ATOM 982 C C . ILE A 1 118 ? -14.892 -4.184 13.874 1.00 94.44 118 ILE A C 1
ATOM 984 O O . ILE A 1 118 ? -16.117 -4.107 13.830 1.00 94.44 118 ILE A O 1
ATOM 988 N N . LEU A 1 119 ? -14.247 -4.628 14.958 1.00 96.25 119 LEU A N 1
ATOM 989 C CA . LEU A 1 119 ? -14.932 -5.114 16.165 1.00 96.25 119 LEU A CA 1
ATOM 990 C C . LEU A 1 119 ? -15.507 -3.972 17.012 1.00 96.25 119 LEU A C 1
ATOM 992 O O . LEU A 1 119 ? -16.570 -4.112 17.614 1.00 96.25 119 LEU A O 1
ATOM 996 N N . THR A 1 120 ? -14.814 -2.836 17.053 1.00 95.19 120 THR A N 1
ATOM 997 C CA . THR A 1 120 ? -15.198 -1.624 17.778 1.00 95.19 120 THR A CA 1
ATOM 998 C C . THR A 1 120 ? -15.109 -0.396 16.856 1.00 95.19 120 THR A C 1
ATOM 1000 O O . THR A 1 120 ? -14.182 0.408 16.968 1.00 95.19 120 THR A O 1
ATOM 1003 N N . PRO A 1 121 ? -16.108 -0.167 15.974 1.00 92.19 121 PRO A N 1
ATOM 1004 C CA . PRO A 1 121 ? -16.121 0.947 15.008 1.00 92.19 121 PRO A CA 1
ATOM 1005 C C . PRO A 1 121 ? -15.884 2.344 15.602 1.00 92.19 121 PRO A C 1
ATOM 1007 O O . PRO A 1 121 ? -15.339 3.230 14.940 1.00 92.19 121 PRO A O 1
ATOM 1010 N N . ASN A 1 122 ? -16.242 2.542 16.874 1.00 92.19 122 ASN A N 1
ATOM 1011 C CA . ASN A 1 122 ? -16.017 3.793 17.602 1.00 92.19 122 ASN A CA 1
ATOM 1012 C C . ASN A 1 122 ? -14.531 4.069 17.900 1.00 92.19 122 ASN A C 1
ATOM 1014 O O . ASN A 1 122 ? -14.147 5.222 18.067 1.00 92.19 122 ASN A O 1
ATOM 1018 N N . MET A 1 123 ? -13.698 3.02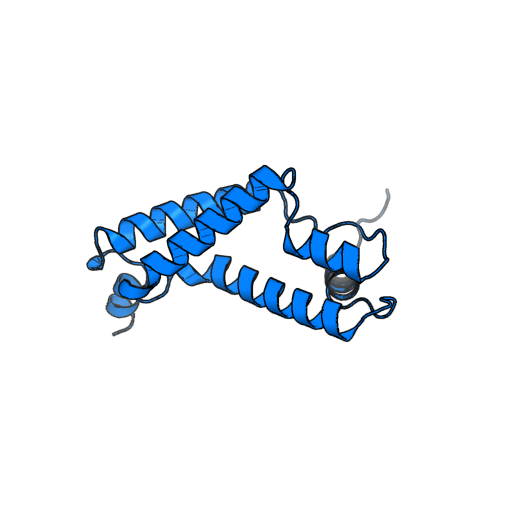6 17.946 1.00 92.31 123 MET A N 1
ATOM 1019 C CA . MET A 1 123 ? -12.247 3.111 18.153 1.00 92.31 123 MET A CA 1
ATOM 1020 C C . MET A 1 123 ? -11.458 3.109 16.836 1.00 92.31 123 MET A C 1
ATOM 1022 O O . MET A 1 123 ? -10.230 3.175 16.856 1.00 92.31 123 MET A O 1
ATOM 1026 N N . ALA A 1 124 ? -12.131 3.029 15.683 1.00 93.38 124 ALA A N 1
ATOM 1027 C CA . ALA A 1 124 ? -11.456 3.115 14.396 1.00 93.38 124 ALA A CA 1
ATOM 1028 C C . ALA A 1 124 ? -10.745 4.478 14.249 1.00 93.38 124 ALA A C 1
ATOM 1030 O O . ALA A 1 124 ? -11.330 5.504 14.616 1.00 93.38 124 ALA A O 1
ATOM 1031 N N . PRO A 1 125 ? -9.537 4.534 13.649 1.00 93.06 125 PRO A N 1
ATOM 1032 C CA . PRO A 1 125 ? -8.805 5.788 13.457 1.00 93.06 125 PRO A CA 1
ATOM 1033 C C . PRO A 1 125 ? -9.633 6.880 12.772 1.00 93.06 125 PRO A C 1
ATOM 1035 O O . PRO A 1 125 ? -9.568 8.041 13.165 1.00 93.06 125 PRO A O 1
ATOM 1038 N N . TYR A 1 126 ? -10.466 6.503 11.795 1.00 93.38 126 TYR A N 1
ATOM 1039 C CA . TYR A 1 126 ? -11.407 7.416 11.146 1.00 93.38 126 TYR A CA 1
ATOM 1040 C C . TYR A 1 126 ? -12.350 8.099 12.144 1.00 93.38 126 TYR A C 1
ATOM 1042 O O . TYR A 1 126 ? -12.515 9.316 12.106 1.00 93.38 126 TYR A O 1
ATOM 1050 N N . THR A 1 127 ? -12.962 7.327 13.044 1.00 92.12 127 THR A N 1
ATOM 1051 C CA . THR A 1 127 ? -13.922 7.840 14.026 1.00 92.12 127 THR A CA 1
ATOM 1052 C C . THR A 1 127 ? -13.231 8.732 15.049 1.00 92.12 127 THR A C 1
ATOM 1054 O O . THR A 1 127 ? -13.741 9.802 15.360 1.00 92.12 127 THR A O 1
ATOM 1057 N N . ILE A 1 128 ? -12.035 8.347 15.505 1.00 93.12 128 ILE A N 1
ATOM 1058 C CA . ILE A 1 128 ? -11.222 9.157 16.422 1.00 93.12 128 ILE A CA 1
ATOM 1059 C C . ILE A 1 128 ? -10.889 10.514 15.789 1.00 93.12 128 ILE A C 1
ATOM 1061 O O . ILE A 1 128 ? -11.137 11.551 16.398 1.00 93.12 128 ILE A O 1
ATOM 1065 N N . LEU A 1 129 ? -10.386 10.524 14.550 1.00 92.69 129 LEU A N 1
ATOM 1066 C CA . LEU A 1 129 ? -10.088 11.768 13.834 1.00 92.69 129 LEU A CA 1
ATOM 1067 C C . LEU A 1 129 ? -11.348 12.609 13.620 1.00 92.69 129 LEU A C 1
ATOM 1069 O O . LEU A 1 129 ? -11.320 13.819 13.826 1.00 92.69 129 LEU A O 1
ATOM 1073 N N . LYS A 1 130 ? -12.468 11.975 13.256 1.00 93.19 130 LYS A N 1
ATOM 1074 C CA . LYS A 1 130 ? -13.747 12.667 13.077 1.00 93.19 130 LYS A CA 1
ATOM 1075 C C . LYS A 1 130 ? -14.201 13.380 14.355 1.00 93.19 130 LYS A C 1
ATOM 1077 O O . LYS A 1 130 ? -14.772 14.456 14.233 1.00 93.19 130 LYS A O 1
ATOM 1082 N N . THR A 1 131 ? -13.952 12.801 15.529 1.00 92.62 131 THR A N 1
ATOM 1083 C CA . THR A 1 131 ? -14.275 13.392 16.840 1.00 92.62 131 THR A CA 1
ATOM 1084 C C . THR A 1 131 ? -13.315 14.513 17.243 1.00 92.62 131 THR A C 1
ATOM 1086 O O . THR A 1 131 ? -13.704 15.400 17.985 1.00 92.62 131 THR A O 1
ATOM 1089 N N . ILE A 1 132 ? -12.058 14.475 16.793 1.00 93.69 132 ILE A N 1
ATOM 1090 C CA . ILE A 1 132 ? -11.061 15.513 17.113 1.00 93.69 132 ILE A CA 1
ATOM 1091 C C . ILE A 1 132 ? -11.253 16.767 16.247 1.00 93.69 132 ILE A C 1
ATOM 1093 O O . ILE A 1 132 ? -11.006 17.875 16.714 1.00 93.69 132 ILE A O 1
ATOM 1097 N N . PHE A 1 133 ? -11.636 16.591 14.978 1.00 92.44 133 PHE A N 1
ATOM 1098 C CA . PHE A 1 133 ? -11.695 17.669 13.984 1.00 92.44 133 PHE A CA 1
ATOM 1099 C C . PHE A 1 133 ? -13.110 18.191 13.670 1.00 92.44 133 PHE A C 1
ATOM 1101 O O . PHE A 1 133 ? -13.219 19.139 12.893 1.00 92.44 133 PHE A O 1
ATOM 1108 N N . ASN A 1 134 ? -14.171 17.595 14.229 1.00 77.88 134 ASN A N 1
ATOM 1109 C CA . ASN A 1 134 ? -15.516 18.199 14.272 1.00 77.88 134 ASN A CA 1
ATOM 1110 C C . ASN A 1 134 ? -15.810 18.708 15.674 1.00 77.88 134 ASN A C 1
ATOM 1112 O O . ASN A 1 134 ? -16.510 19.736 15.765 1.00 77.88 134 ASN A O 1
#

Solvent-accessible surface area (backbone atoms only — not comparable to full-atom values): 7466 Å² total; per-residue (Å²): 133,84,80,77,78,56,71,67,57,55,50,52,50,52,52,49,50,52,47,48,69,46,59,42,87,82,28,86,38,46,69,61,32,42,52,49,35,51,52,43,51,52,50,52,48,44,71,74,50,43,63,54,41,56,44,88,50,23,59,61,47,38,53,51,48,50,53,50,54,51,39,32,62,77,48,80,59,40,60,61,62,48,54,53,35,35,68,52,27,76,44,96,64,80,63,86,79,67,59,61,67,58,57,51,50,50,47,52,53,48,43,53,53,22,50,47,13,56,80,38,48,76,73,14,56,31,44,48,48,52,66,74,75,105

Secondary structure (DSSP, 8-state):
-PPPPPHHHHHHHHHHHHHHHHS-TT-TTHHHHHHHHHHHHHHHHHHHHGGGS-HHHHHHHHHHHHHHHHHHHHTTT--HHHHHHHHHH---PPP----HHHHHHHHHHHHHHHHHHHH-GGGSHHHHHHHHH-

Organism: NCBI:txid1070528

Sequence (134 aa):
MKDLPYLEDVYKLHFTNIKNTLFSNESNNKVRVYILSIIHIIGTLVLQWGIFLKPDYLYYYFIYLFLIFISYYIFDNRCFMTLISNKYSGLVGSPLYIKKNTAKNIIIINSIIAIIGILTPNMAPYTILKTIFN

Foldseek 3Di:
DPDDDDPVVVVVVVVVLLCCLQQPPQFPCRVVSVVLSVVVVVLVVCLVCVLQDQLVCLVVSLVSLVVQVVVCVVVVNAGPSSVVSCVRRVDPRDGPDDPSVVSVVSSVVSNVLSVCCNVPVCSRNNNVVVVVPD

pLDDT: mean 84.07, std 10.9, range [52.91, 96.25]